Protein AF-A0A7W5IP17-F1 (afdb_monomer)

Radius of gyration: 19.24 Å; Cα contacts (8 Å, |Δi|>4): 289; chains: 1; bounding box: 45×45×50 Å

Mean predicted aligned error: 8.51 Å

Solvent-accessible surface area (backbone atoms only — not comparable to full-atom values): 10186 Å² total; per-residue (Å²): 129,91,74,80,89,65,81,77,60,93,44,73,65,50,46,51,53,49,38,36,76,69,64,24,32,43,83,53,88,96,47,75,44,72,35,66,68,32,42,46,34,64,23,82,51,27,76,82,45,61,69,80,45,30,41,47,33,41,31,44,37,32,21,52,38,93,48,89,80,44,77,76,43,79,46,73,50,48,33,5,48,74,73,33,44,65,58,53,51,53,49,53,50,69,70,40,51,68,46,84,74,93,58,92,94,63,92,70,84,48,45,66,58,54,70,64,61,53,48,53,52,51,49,55,36,64,71,70,48,52,83,87,57,74,80,54,40,40,38,35,39,36,29,42,35,92,56,41,38,37,40,35,30,34,34,60,39,90,55,95,91,45,88,63,55,76,48,76,50,76,49,65,63,90,122

Nearest PDB structures (foldseek):
  6e52-assembly1_B  TM=7.534E-01  e=6.452E-01  Saccharomyces cerevisiae S288C
  3ehh-assembly1_A  TM=4.379E-01  e=2.727E-01  Bacillus subtilis
  3gig-assembly1_B  TM=4.046E-01  e=3.084E-01  Bacillus subtilis
  3gif-assembly1_A  TM=4.170E-01  e=5.705E-01  Bacillus subtilis
  4jau-assembly1_A-2  TM=3.119E-01  e=2.132E-01  Thermotoga maritima MSB8

Sequence (175 aa):
MFEIRLPYPTSQSGVLERLESEQLIRRTGATWTIFNLGAILLAKQLDSFPLSVSRKAFRLVVYEGTGKVETKLDQIGKKGYALGFEGLLSMLHGLAPKNHIVEQALREEVRMFPKQALRELIANALVHQDYSLTGMSVMIEMLATVSRSRIRASRLFLLSGSLTSIVHATRDSQI

pLDDT: mean 81.62, std 15.28, range [38.69, 96.94]

Structure (mmCIF, N/CA/C/O backbone):
data_AF-A0A7W5IP17-F1
#
_entry.id   AF-A0A7W5IP17-F1
#
loop_
_atom_site.group_PDB
_atom_site.id
_atom_site.type_symbol
_atom_site.label_atom_id
_atom_site.label_alt_id
_atom_site.label_comp_id
_atom_site.label_asym_id
_atom_site.label_entity_id
_atom_site.label_seq_id
_atom_site.pdbx_PDB_ins_code
_atom_site.Cartn_x
_atom_site.Cartn_y
_atom_site.Cartn_z
_atom_site.occupancy
_atom_site.B_iso_or_equiv
_atom_site.auth_seq_id
_atom_site.auth_comp_id
_atom_site.auth_asym_id
_atom_site.auth_atom_id
_atom_site.pdbx_PDB_model_num
ATOM 1 N N . MET A 1 1 ? -15.389 -12.468 -5.938 1.00 40.03 1 MET A N 1
ATOM 2 C CA . MET A 1 1 ? -14.370 -11.626 -6.607 1.00 40.03 1 MET A CA 1
ATOM 3 C C . MET A 1 1 ? -13.784 -12.454 -7.739 1.00 40.03 1 MET A C 1
ATOM 5 O O . MET A 1 1 ? -13.478 -13.610 -7.484 1.00 40.03 1 MET A O 1
ATOM 9 N N . PHE A 1 2 ? -13.744 -11.930 -8.968 1.00 38.69 2 PHE A N 1
ATOM 10 C CA . PHE A 1 2 ? -13.303 -12.666 -10.158 1.00 38.69 2 PHE A CA 1
ATOM 11 C C . PHE A 1 2 ? -11.852 -13.134 -10.002 1.00 38.69 2 PHE A C 1
ATOM 13 O O . PHE A 1 2 ? -10.926 -12.328 -9.974 1.00 38.69 2 PHE A O 1
ATOM 20 N N . GLU A 1 3 ? -11.674 -14.442 -9.870 1.00 45.31 3 GLU A N 1
ATOM 21 C CA . GLU A 1 3 ? -10.378 -15.102 -9.938 1.00 45.31 3 GLU A CA 1
ATOM 22 C C . GLU A 1 3 ? -9.993 -15.158 -11.421 1.00 45.31 3 GLU A C 1
ATOM 24 O O . GLU A 1 3 ? -10.658 -15.825 -12.217 1.00 45.31 3 GLU A O 1
ATOM 29 N N . ILE A 1 4 ? -8.969 -14.409 -11.831 1.00 53.34 4 ILE A N 1
ATOM 30 C CA . ILE A 1 4 ? -8.434 -14.523 -13.189 1.00 53.34 4 ILE A CA 1
ATOM 31 C C . ILE A 1 4 ? -7.737 -15.887 -13.260 1.00 53.34 4 ILE A C 1
ATOM 33 O O . ILE A 1 4 ? -6.594 -16.031 -12.834 1.00 53.34 4 ILE A O 1
ATOM 37 N N . ARG A 1 5 ? -8.446 -16.908 -13.757 1.00 59.47 5 ARG A N 1
ATOM 38 C CA . ARG A 1 5 ? -7.947 -18.282 -13.941 1.00 59.47 5 ARG A CA 1
ATOM 39 C C . ARG A 1 5 ? -7.015 -18.387 -15.149 1.00 59.47 5 ARG A C 1
ATOM 41 O O . ARG A 1 5 ? -7.249 -19.177 -16.059 1.00 59.47 5 ARG A O 1
ATOM 48 N N . LEU A 1 6 ? -5.978 -17.560 -15.181 1.00 67.56 6 LEU A N 1
ATOM 49 C CA . LEU A 1 6 ? -4.899 -17.721 -16.146 1.00 67.56 6 LEU A CA 1
ATOM 50 C C . LEU A 1 6 ? -3.836 -18.639 -15.537 1.00 67.56 6 LEU A C 1
ATOM 52 O O . LEU A 1 6 ? -3.461 -18.437 -14.379 1.00 67.56 6 LEU A O 1
ATOM 56 N N . PRO A 1 7 ? -3.360 -19.652 -16.280 1.00 77.12 7 PRO A N 1
ATOM 57 C CA . PRO A 1 7 ? -2.299 -20.516 -15.794 1.00 77.12 7 PRO A CA 1
ATOM 58 C C . PRO A 1 7 ? -1.057 -19.672 -15.514 1.00 77.12 7 PRO A C 1
ATOM 60 O O . PRO A 1 7 ? -0.671 -18.817 -16.316 1.00 77.12 7 PRO A O 1
ATOM 63 N N . TYR A 1 8 ? -0.437 -19.904 -14.359 1.00 78.50 8 TYR A N 1
ATOM 64 C CA . TYR A 1 8 ? 0.829 -19.262 -14.043 1.00 78.50 8 TYR A CA 1
ATOM 65 C C . TYR A 1 8 ? 1.884 -19.708 -15.069 1.00 78.50 8 TYR A C 1
ATOM 67 O O . TYR A 1 8 ? 2.006 -20.915 -15.306 1.00 78.50 8 TYR A O 1
ATOM 75 N N . PRO A 1 9 ? 2.645 -18.785 -15.685 1.00 85.62 9 PRO A N 1
ATOM 76 C CA . PRO A 1 9 ? 3.669 -19.165 -16.646 1.00 85.62 9 PRO A CA 1
ATOM 77 C C . PRO A 1 9 ? 4.705 -20.095 -16.006 1.00 85.62 9 PRO A C 1
ATOM 79 O O . PRO A 1 9 ? 5.254 -19.801 -14.947 1.00 85.62 9 PRO A O 1
ATOM 82 N N . THR A 1 10 ? 4.997 -21.220 -16.653 1.00 88.12 10 THR A N 1
ATOM 83 C CA . THR A 1 10 ? 5.942 -22.229 -16.141 1.00 88.12 10 THR A CA 1
ATOM 84 C C . THR A 1 10 ? 7.406 -21.885 -16.423 1.00 88.12 10 THR A C 1
ATOM 86 O O . THR A 1 10 ? 8.302 -22.556 -15.915 1.00 88.12 10 THR A O 1
ATOM 89 N N . SER A 1 11 ? 7.665 -20.830 -17.201 1.00 92.88 11 SER A N 1
ATOM 90 C CA . SER A 1 11 ? 9.002 -20.355 -17.556 1.00 92.88 11 SER A CA 1
ATOM 91 C C . SER A 1 11 ? 9.189 -18.875 -17.221 1.00 92.88 11 SER A C 1
ATOM 93 O O . SER A 1 11 ? 8.246 -18.082 -17.225 1.00 92.88 11 SER A O 1
ATOM 95 N N . GLN A 1 12 ? 10.440 -18.475 -16.980 1.00 90.31 12 GLN A N 1
ATOM 96 C CA . GLN A 1 12 ? 10.788 -17.072 -16.746 1.00 90.31 12 GLN A CA 1
ATOM 97 C C . GLN A 1 12 ? 10.470 -16.182 -17.957 1.00 90.31 12 GLN A C 1
ATOM 99 O O . GLN A 1 12 ? 10.025 -15.050 -17.772 1.00 90.31 12 GLN A O 1
ATOM 104 N N . SER A 1 13 ? 10.665 -16.680 -19.184 1.00 91.19 13 SER A N 1
ATOM 105 C CA . SER A 1 13 ? 10.302 -15.948 -20.402 1.00 91.19 13 SER A CA 1
ATOM 106 C C . SER A 1 13 ? 8.801 -15.672 -20.461 1.00 91.19 13 SER A C 1
ATOM 108 O O . SER A 1 13 ? 8.414 -14.530 -20.677 1.00 91.19 13 SER A O 1
ATOM 110 N N . GLY A 1 14 ? 7.965 -16.662 -20.135 1.00 92.56 14 GLY A N 1
ATOM 111 C CA . GLY A 1 14 ? 6.513 -16.487 -20.092 1.00 92.56 14 GLY A CA 1
ATOM 112 C C . GLY A 1 14 ? 6.059 -15.488 -19.021 1.00 92.56 14 GLY A C 1
ATOM 113 O O . GLY A 1 14 ? 5.108 -14.741 -19.238 1.00 92.56 14 GLY A O 1
ATOM 114 N N . VAL A 1 15 ? 6.755 -15.412 -17.877 1.00 92.31 15 VAL A N 1
ATOM 115 C CA . VAL A 1 15 ? 6.493 -14.364 -16.872 1.00 92.31 15 VAL A CA 1
ATOM 116 C C . VAL A 1 15 ? 6.803 -12.977 -17.438 1.00 92.31 15 VAL A C 1
ATOM 118 O O . VAL A 1 15 ? 5.997 -12.062 -17.272 1.00 92.31 15 VAL A O 1
ATOM 121 N N . LEU A 1 16 ? 7.943 -12.807 -18.112 1.00 93.50 16 LEU A N 1
ATOM 122 C CA . LEU A 1 16 ? 8.337 -11.523 -18.698 1.00 93.50 16 LEU A CA 1
ATOM 123 C C . LEU A 1 16 ? 7.389 -11.093 -19.824 1.00 93.50 16 LEU A C 1
ATOM 125 O O . LEU A 1 16 ? 6.921 -9.959 -19.809 1.00 93.50 16 LEU A O 1
ATOM 129 N N . GLU A 1 17 ? 7.036 -12.006 -20.731 1.00 92.88 17 GLU A N 1
ATOM 130 C CA . GLU A 1 17 ? 6.046 -11.772 -21.792 1.00 92.88 17 GLU A CA 1
ATOM 131 C C . GLU A 1 17 ? 4.694 -11.354 -21.211 1.00 92.88 17 GLU A C 1
ATOM 133 O O . GLU A 1 17 ? 4.061 -10.414 -21.693 1.00 92.88 17 GLU A O 1
ATOM 138 N N . ARG A 1 18 ? 4.263 -11.998 -20.119 1.00 92.06 18 ARG A N 1
ATOM 139 C CA . ARG A 1 18 ? 3.010 -11.642 -19.454 1.00 92.06 18 ARG A CA 1
ATOM 140 C C . ARG A 1 18 ? 3.069 -10.240 -18.857 1.00 92.06 18 ARG A C 1
ATOM 142 O O . ARG A 1 18 ? 2.155 -9.451 -19.082 1.00 92.06 18 ARG A O 1
ATOM 149 N N . LEU A 1 19 ? 4.131 -9.922 -18.120 1.00 93.88 19 LEU A N 1
ATOM 150 C CA . LEU A 1 19 ? 4.321 -8.599 -17.519 1.00 93.88 19 LEU A CA 1
ATOM 151 C C . LEU A 1 19 ? 4.431 -7.493 -18.579 1.00 93.88 19 LEU A C 1
ATOM 153 O O . LEU A 1 19 ? 3.958 -6.380 -18.347 1.00 93.88 19 LEU A O 1
ATOM 157 N N . GLU A 1 20 ? 5.038 -7.789 -19.729 1.00 95.12 20 GLU A N 1
ATOM 158 C CA . GLU A 1 20 ? 5.111 -6.873 -20.868 1.00 95.12 20 GLU A CA 1
ATOM 159 C C . GLU A 1 20 ? 3.739 -6.684 -21.531 1.00 95.12 20 GLU A C 1
ATOM 161 O O . GLU A 1 20 ? 3.341 -5.547 -21.783 1.00 95.12 20 GLU A O 1
ATOM 166 N N . SER A 1 21 ? 2.967 -7.765 -21.718 1.00 93.81 21 SER A N 1
ATOM 167 C CA . SER A 1 21 ? 1.597 -7.706 -22.261 1.00 93.81 21 SER A CA 1
ATOM 168 C C . SER A 1 21 ? 0.644 -6.870 -21.399 1.00 93.81 21 SER A C 1
ATOM 170 O O . SER A 1 21 ? -0.237 -6.195 -21.922 1.00 93.81 21 SER A O 1
ATOM 172 N N . GLU A 1 22 ? 0.864 -6.867 -20.082 1.00 92.81 22 GLU A N 1
ATOM 173 C CA . GLU A 1 22 ? 0.114 -6.077 -19.097 1.00 92.81 22 GLU A CA 1
ATOM 174 C C . GLU A 1 22 ? 0.695 -4.663 -18.906 1.00 92.81 22 GLU A C 1
ATOM 176 O O . GLU A 1 22 ? 0.289 -3.936 -18.001 1.00 92.81 22 GLU A O 1
ATOM 181 N N . GLN A 1 23 ? 1.672 -4.264 -19.730 1.00 94.69 23 GLN A N 1
ATOM 182 C CA . GLN A 1 23 ? 2.321 -2.950 -19.683 1.00 94.69 23 GLN A CA 1
ATOM 183 C C . GLN A 1 23 ? 2.908 -2.602 -18.304 1.00 94.69 23 GLN A C 1
ATOM 185 O O . GLN A 1 23 ? 2.953 -1.439 -17.902 1.00 94.69 23 GLN A O 1
ATOM 190 N N . LEU A 1 24 ? 3.382 -3.607 -17.562 1.00 95.12 24 LEU A N 1
ATOM 191 C CA . LEU A 1 24 ? 4.071 -3.409 -16.283 1.00 95.12 24 LEU A CA 1
ATOM 192 C C . LEU A 1 24 ? 5.581 -3.278 -16.470 1.00 95.12 24 LEU A C 1
ATOM 194 O O . LEU A 1 24 ? 6.244 -2.579 -15.699 1.00 95.12 24 LEU A O 1
ATOM 198 N N . ILE A 1 25 ? 6.108 -3.898 -17.524 1.00 96.56 25 ILE A N 1
ATOM 199 C CA . ILE A 1 25 ? 7.494 -3.765 -17.968 1.00 96.56 25 ILE A CA 1
ATOM 200 C C . ILE A 1 25 ? 7.553 -3.539 -19.481 1.00 96.56 25 ILE A C 1
ATOM 202 O O . ILE A 1 25 ? 6.572 -3.743 -20.192 1.00 96.56 25 ILE A O 1
ATOM 206 N N . ARG A 1 26 ? 8.720 -3.132 -19.972 1.00 96.94 26 ARG A N 1
ATOM 207 C CA . ARG A 1 26 ? 9.054 -3.049 -21.395 1.00 96.94 26 ARG A CA 1
ATOM 208 C C . ARG A 1 26 ? 10.482 -3.520 -21.609 1.00 96.94 26 ARG A C 1
ATOM 210 O O . ARG A 1 26 ? 11.360 -3.210 -20.797 1.00 96.94 26 ARG A O 1
ATOM 217 N N . ARG A 1 27 ? 10.732 -4.213 -22.716 1.00 95.69 27 ARG A N 1
ATOM 218 C CA . ARG A 1 27 ? 12.092 -4.547 -23.134 1.00 95.69 27 ARG A CA 1
ATOM 219 C C . ARG A 1 27 ? 12.859 -3.313 -23.625 1.00 95.69 27 ARG A C 1
ATOM 221 O O . ARG A 1 27 ? 12.397 -2.592 -24.507 1.00 95.69 27 ARG A O 1
ATOM 228 N N . THR A 1 28 ? 14.061 -3.109 -23.094 1.00 94.00 28 THR A N 1
ATOM 229 C CA . THR A 1 28 ? 14.962 -2.001 -23.444 1.00 94.00 28 THR A CA 1
ATOM 230 C C . THR A 1 28 ? 16.324 -2.574 -23.835 1.00 94.00 28 THR A C 1
ATOM 232 O O . THR A 1 28 ? 17.209 -2.776 -23.006 1.00 94.00 28 THR A O 1
ATOM 235 N N . GLY A 1 29 ? 16.489 -2.896 -25.120 1.00 91.75 29 GLY A N 1
ATOM 236 C CA . GLY A 1 29 ? 17.685 -3.581 -25.617 1.00 91.75 29 GLY A CA 1
ATOM 237 C C . GLY A 1 29 ? 17.840 -4.975 -24.997 1.00 91.75 29 GLY A C 1
ATOM 238 O O . GLY A 1 29 ? 16.982 -5.839 -25.177 1.00 91.75 29 GLY A O 1
ATOM 239 N N . ALA A 1 30 ? 18.940 -5.190 -24.271 1.00 91.62 30 ALA A N 1
ATOM 240 C CA . ALA A 1 30 ? 19.213 -6.437 -23.552 1.00 91.62 30 ALA A CA 1
ATOM 241 C C . ALA A 1 30 ? 18.624 -6.474 -22.128 1.00 91.62 30 ALA A C 1
ATOM 243 O O . ALA A 1 30 ? 18.703 -7.505 -21.463 1.00 91.62 30 ALA A O 1
ATOM 244 N N . THR A 1 31 ? 18.048 -5.370 -21.648 1.00 93.62 31 THR A N 1
ATOM 245 C CA . THR A 1 31 ? 17.514 -5.247 -20.287 1.00 93.62 31 THR A CA 1
ATOM 246 C C . THR A 1 31 ? 16.009 -4.990 -20.301 1.00 93.62 31 THR A C 1
ATOM 248 O O . THR A 1 31 ? 15.373 -4.900 -21.353 1.00 93.62 31 THR A O 1
ATOM 251 N N . TRP A 1 32 ? 15.424 -4.905 -19.109 1.00 95.06 32 TRP A N 1
ATOM 252 C CA . TRP A 1 32 ? 14.014 -4.604 -18.906 1.00 95.06 32 TRP A CA 1
ATOM 253 C C . TRP A 1 32 ? 13.869 -3.312 -18.117 1.00 95.06 32 TRP A C 1
ATOM 255 O O . TRP A 1 32 ? 14.601 -3.065 -17.159 1.00 95.06 32 TRP A O 1
ATOM 265 N N . THR A 1 33 ? 12.886 -2.509 -18.497 1.00 95.75 33 THR A N 1
ATOM 266 C CA . THR A 1 33 ? 12.465 -1.325 -17.754 1.00 95.75 33 THR A CA 1
ATOM 267 C C . THR A 1 33 ? 11.107 -1.599 -17.130 1.00 95.75 33 THR A C 1
ATOM 269 O O . THR A 1 33 ? 10.191 -2.052 -17.809 1.00 95.75 33 THR A O 1
ATOM 272 N N . ILE A 1 34 ? 10.969 -1.322 -15.836 1.00 96.00 34 ILE A N 1
ATOM 273 C CA . ILE A 1 34 ? 9.693 -1.403 -15.122 1.00 96.00 34 ILE A CA 1
ATOM 274 C C . ILE A 1 34 ? 8.996 -0.043 -15.148 1.00 96.00 34 ILE A C 1
ATOM 276 O O . ILE A 1 34 ? 9.628 0.989 -1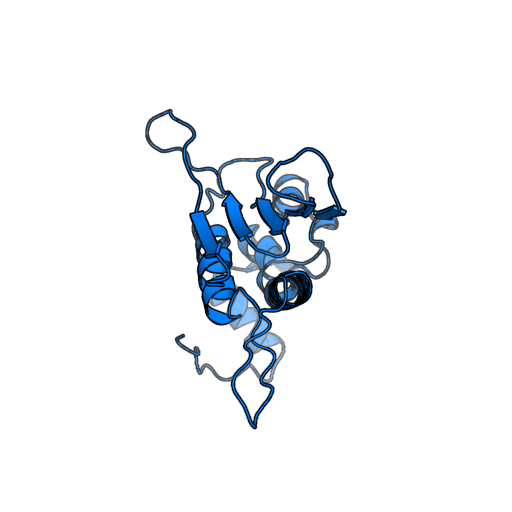4.919 1.00 96.00 34 ILE A O 1
ATOM 280 N N . PHE A 1 35 ? 7.693 -0.029 -15.423 1.00 95.12 35 PHE A N 1
ATOM 281 C CA . PHE A 1 35 ? 6.894 1.189 -15.317 1.00 95.12 35 PHE A CA 1
ATOM 282 C C . PHE A 1 35 ? 6.569 1.503 -13.855 1.00 95.12 35 PHE A C 1
ATOM 284 O O . PHE A 1 35 ? 6.521 0.607 -13.010 1.00 95.12 35 PHE A O 1
ATOM 291 N N . ASN A 1 36 ? 6.264 2.769 -13.553 1.00 93.19 36 ASN A N 1
ATOM 292 C CA . ASN A 1 36 ? 5.895 3.189 -12.197 1.00 93.19 36 ASN A CA 1
ATOM 293 C C . ASN A 1 36 ? 4.761 2.331 -11.616 1.00 93.19 36 ASN A C 1
ATOM 295 O O . ASN A 1 36 ? 4.861 1.902 -10.473 1.00 93.19 36 ASN A O 1
ATOM 299 N N . LEU A 1 37 ? 3.722 2.023 -12.403 1.00 91.44 37 LEU A N 1
ATOM 300 C CA . LEU A 1 37 ? 2.623 1.161 -11.959 1.00 91.44 37 LEU A CA 1
ATOM 301 C C . LEU A 1 37 ? 3.106 -0.259 -11.622 1.00 91.44 37 LEU A C 1
ATOM 303 O O . LEU A 1 37 ? 2.762 -0.784 -10.565 1.00 91.44 37 LEU A O 1
ATOM 307 N N . GLY A 1 38 ? 3.955 -0.851 -12.467 1.00 94.62 38 GLY A N 1
ATOM 308 C CA . GLY A 1 38 ? 4.568 -2.153 -12.201 1.00 94.62 38 GLY A CA 1
ATOM 309 C C . GLY A 1 38 ? 5.354 -2.162 -10.891 1.00 94.62 38 GLY A C 1
ATOM 310 O O . GLY A 1 38 ? 5.188 -3.069 -10.076 1.00 94.62 38 GLY A O 1
ATOM 311 N N . ALA A 1 39 ? 6.144 -1.117 -10.639 1.00 95.38 39 ALA A N 1
ATOM 312 C CA . ALA A 1 39 ? 6.888 -0.967 -9.392 1.00 95.38 39 ALA A CA 1
ATOM 313 C C . ALA A 1 39 ? 5.955 -0.808 -8.177 1.00 95.38 39 ALA A C 1
ATOM 315 O O . ALA A 1 39 ? 6.113 -1.518 -7.185 1.00 95.38 39 ALA A O 1
ATOM 316 N N . ILE A 1 40 ? 4.939 0.058 -8.270 1.00 93.25 40 ILE A N 1
ATOM 317 C CA . ILE A 1 40 ? 3.946 0.289 -7.207 1.00 93.25 40 ILE A CA 1
ATOM 318 C C . ILE A 1 40 ? 3.204 -1.002 -6.843 1.00 93.25 40 ILE A C 1
ATOM 320 O O . ILE A 1 40 ? 2.906 -1.229 -5.672 1.00 93.25 40 ILE A O 1
ATOM 324 N N . LEU A 1 41 ? 2.913 -1.865 -7.817 1.00 93.88 41 LEU A N 1
ATOM 325 C CA . LEU A 1 41 ? 2.199 -3.119 -7.581 1.00 93.88 41 LEU A CA 1
ATOM 326 C C . LEU A 1 41 ? 3.115 -4.230 -7.048 1.00 93.88 41 LEU A C 1
ATOM 328 O O . LEU A 1 41 ? 2.726 -4.930 -6.112 1.00 93.88 41 LEU A O 1
ATOM 332 N N . LEU A 1 42 ? 4.312 -4.397 -7.620 1.00 95.00 42 LEU A N 1
ATOM 333 C CA . LEU A 1 42 ? 5.105 -5.630 -7.496 1.00 95.00 42 LEU A CA 1
ATOM 334 C C . LEU A 1 42 ? 6.419 -5.482 -6.712 1.00 95.00 42 LEU A C 1
ATOM 336 O O . LEU A 1 42 ? 7.098 -6.483 -6.478 1.00 95.00 42 LEU A O 1
ATOM 340 N N . ALA A 1 43 ? 6.815 -4.275 -6.299 1.00 95.88 43 ALA A N 1
ATOM 341 C CA . ALA A 1 43 ? 8.080 -4.080 -5.594 1.00 95.88 43 ALA A CA 1
ATOM 342 C C . ALA A 1 43 ? 8.136 -4.861 -4.270 1.00 95.88 43 ALA A C 1
ATOM 344 O O . ALA A 1 43 ? 7.276 -4.724 -3.402 1.00 95.88 43 ALA A O 1
ATOM 345 N N . LYS A 1 44 ? 9.207 -5.630 -4.056 1.00 95.94 44 LYS A N 1
ATOM 346 C CA . LYS A 1 44 ? 9.496 -6.226 -2.737 1.00 95.94 44 LYS A CA 1
ATOM 347 C C . LYS A 1 44 ? 9.919 -5.171 -1.709 1.00 95.94 44 LYS A C 1
ATOM 349 O O . LYS A 1 44 ? 9.678 -5.359 -0.521 1.00 95.94 44 LYS A O 1
ATOM 354 N N . GLN A 1 45 ? 10.546 -4.098 -2.188 1.00 95.62 45 GLN A N 1
ATOM 355 C CA . GLN A 1 45 ? 11.043 -2.958 -1.422 1.00 95.62 45 GLN A CA 1
ATOM 356 C C . GLN A 1 45 ? 10.763 -1.685 -2.237 1.00 95.62 45 GLN A C 1
ATOM 358 O O . GLN A 1 45 ? 11.451 -1.404 -3.216 1.00 95.62 45 GLN A O 1
ATOM 363 N N . LEU A 1 46 ? 9.685 -0.969 -1.908 1.00 94.12 46 LEU A N 1
ATOM 364 C CA . LEU A 1 46 ? 9.263 0.261 -2.593 1.00 94.12 46 LEU A CA 1
ATOM 365 C C . LEU A 1 46 ? 10.238 1.416 -2.362 1.00 94.12 46 LEU A C 1
ATOM 367 O O . LEU A 1 46 ? 10.387 2.271 -3.226 1.00 94.12 46 LEU A O 1
ATOM 371 N N . ASP A 1 47 ? 10.907 1.433 -1.215 1.00 93.81 47 ASP A N 1
ATOM 372 C CA . ASP A 1 47 ? 11.950 2.392 -0.846 1.00 93.81 47 ASP A CA 1
ATOM 373 C C . ASP A 1 47 ? 13.223 2.268 -1.697 1.00 93.81 47 ASP A C 1
ATOM 375 O O . ASP A 1 47 ? 14.014 3.204 -1.745 1.00 93.81 47 ASP A O 1
ATOM 379 N N . SER A 1 48 ? 13.385 1.170 -2.442 1.00 95.81 48 SER A N 1
ATOM 380 C CA . SER A 1 48 ? 14.446 1.020 -3.450 1.00 95.81 48 SER A CA 1
ATOM 381 C C . SER A 1 48 ? 14.173 1.792 -4.752 1.00 95.81 48 SER A C 1
ATOM 383 O O . SER A 1 48 ? 15.023 1.814 -5.639 1.00 95.81 48 SER A O 1
ATOM 385 N N . PHE A 1 49 ? 12.990 2.400 -4.901 1.00 94.44 49 PHE A N 1
ATOM 386 C CA . PHE A 1 49 ? 12.602 3.176 -6.080 1.00 94.44 49 PHE A CA 1
ATOM 387 C C . PHE A 1 49 ? 12.678 4.692 -5.820 1.00 94.44 49 PHE A C 1
ATOM 389 O O . PHE A 1 49 ? 12.623 5.130 -4.667 1.00 94.44 49 PHE A O 1
ATOM 396 N N . PRO A 1 50 ? 12.746 5.527 -6.878 1.00 93.25 50 PRO A N 1
ATOM 397 C CA . PRO A 1 50 ? 12.728 6.983 -6.741 1.00 93.25 50 PRO A CA 1
ATOM 398 C C . PRO A 1 50 ? 11.523 7.506 -5.945 1.00 93.25 50 PRO A C 1
ATOM 400 O O . PRO A 1 50 ? 10.470 6.869 -5.879 1.00 93.25 50 PRO A O 1
ATOM 403 N N . LEU A 1 51 ? 11.638 8.731 -5.417 1.00 90.44 51 LEU A N 1
ATOM 404 C CA . LEU A 1 51 ? 10.608 9.384 -4.589 1.00 90.44 51 LEU A CA 1
ATOM 405 C C . LEU A 1 51 ? 9.227 9.517 -5.256 1.00 90.44 51 LEU A C 1
ATOM 407 O O . LEU A 1 51 ? 8.227 9.727 -4.565 1.00 90.44 51 LEU A O 1
ATOM 411 N N . SER A 1 52 ? 9.152 9.446 -6.585 1.00 88.00 52 SER A N 1
ATOM 412 C CA . SER A 1 52 ? 7.892 9.421 -7.337 1.00 88.00 52 SER A CA 1
ATOM 413 C C . SER A 1 52 ? 7.099 8.123 -7.130 1.00 88.00 52 SER A C 1
ATOM 415 O O . SER A 1 52 ? 5.872 8.151 -7.196 1.00 88.00 52 SER A O 1
ATOM 417 N N . VAL A 1 53 ? 7.786 7.015 -6.839 1.00 91.88 53 VAL A N 1
ATOM 418 C CA . VAL A 1 53 ? 7.222 5.673 -6.639 1.00 91.88 53 VAL A CA 1
ATOM 419 C C . VAL A 1 53 ? 7.187 5.307 -5.159 1.00 91.88 53 VAL A C 1
ATOM 421 O O . VAL A 1 53 ? 6.146 4.885 -4.665 1.00 91.88 53 VAL A O 1
ATOM 424 N N . SER A 1 54 ? 8.283 5.502 -4.421 1.00 92.25 54 SER A N 1
ATOM 425 C CA . SER A 1 54 ? 8.378 5.062 -3.020 1.00 92.25 54 SER A CA 1
ATOM 426 C C . SER A 1 54 ? 7.343 5.736 -2.111 1.00 92.25 54 SER A C 1
ATOM 428 O O . SER A 1 54 ? 6.764 5.093 -1.236 1.00 92.25 54 SER A O 1
ATOM 430 N N . ARG A 1 55 ? 7.003 7.005 -2.385 1.00 89.75 55 ARG A N 1
ATOM 431 C CA . ARG A 1 55 ? 5.957 7.756 -1.663 1.00 89.75 55 ARG A CA 1
ATOM 432 C C . ARG A 1 55 ? 4.528 7.287 -1.950 1.00 89.75 55 ARG A C 1
ATOM 434 O O . ARG A 1 55 ? 3.604 7.788 -1.318 1.00 89.75 55 ARG A O 1
ATOM 441 N N . LYS A 1 56 ? 4.331 6.346 -2.878 1.00 90.25 56 LYS A N 1
ATOM 442 C CA . LYS A 1 56 ? 3.027 5.721 -3.134 1.00 90.25 56 LYS A CA 1
ATOM 443 C C . LYS A 1 56 ? 2.709 4.605 -2.141 1.00 90.25 56 LYS A C 1
ATOM 445 O O . LYS A 1 56 ? 1.570 4.168 -2.089 1.00 90.25 56 LYS A O 1
ATOM 450 N N . ALA A 1 57 ? 3.661 4.159 -1.321 1.00 91.56 57 ALA A N 1
ATOM 451 C CA . ALA A 1 57 ? 3.380 3.188 -0.267 1.00 91.56 57 ALA A CA 1
ATOM 452 C C . ALA A 1 57 ? 2.189 3.619 0.606 1.00 91.56 57 ALA A C 1
ATOM 454 O O . ALA A 1 57 ? 2.141 4.759 1.065 1.00 91.56 57 ALA A O 1
ATOM 455 N N . PHE A 1 58 ? 1.240 2.713 0.862 1.00 91.69 58 PHE A N 1
ATOM 456 C CA . PHE A 1 58 ? 0.126 3.012 1.763 1.00 91.69 58 PHE A CA 1
ATOM 457 C C . PHE A 1 58 ? 0.636 3.280 3.187 1.00 91.69 58 PHE A C 1
ATOM 459 O O . PHE A 1 58 ? 1.654 2.727 3.609 1.00 91.69 58 PHE A O 1
ATOM 466 N N . ARG A 1 59 ? -0.092 4.098 3.946 1.00 92.81 59 ARG A N 1
ATOM 467 C CA . ARG A 1 59 ? 0.182 4.378 5.362 1.00 92.81 59 ARG A CA 1
ATOM 468 C C . ARG A 1 59 ? -0.993 3.913 6.204 1.00 92.81 59 ARG A C 1
ATOM 470 O O . ARG A 1 59 ? -2.123 4.294 5.919 1.00 92.81 59 ARG A O 1
ATOM 477 N N . LEU A 1 60 ? -0.731 3.105 7.219 1.00 93.44 60 LEU A N 1
ATOM 478 C CA . LEU A 1 60 ? -1.710 2.690 8.212 1.00 93.44 60 LEU A CA 1
ATOM 479 C C . LEU A 1 60 ? -1.507 3.512 9.481 1.00 93.44 60 LEU A C 1
ATOM 481 O O . LEU A 1 60 ? -0.424 3.479 10.060 1.00 93.44 60 LEU A O 1
ATOM 485 N N . VAL A 1 61 ? -2.556 4.196 9.924 1.00 93.56 61 VAL A N 1
ATOM 486 C CA . VAL A 1 61 ? -2.585 4.895 11.207 1.00 93.56 61 VAL A CA 1
ATOM 487 C C . VAL A 1 61 ? -3.739 4.357 12.042 1.00 93.56 61 VAL A C 1
ATOM 489 O O . VAL A 1 61 ? -4.862 4.211 11.560 1.00 93.56 61 VAL A O 1
ATOM 492 N N . VAL A 1 62 ? -3.469 4.033 13.297 1.00 91.94 62 VAL A N 1
ATOM 493 C CA . VAL A 1 62 ? -4.459 3.523 14.244 1.00 91.94 62 VAL A CA 1
ATOM 494 C C . VAL A 1 62 ? -4.430 4.417 15.458 1.00 91.94 62 VAL A C 1
ATOM 496 O O . VAL A 1 62 ? -3.367 4.656 16.032 1.00 91.94 62 VAL A O 1
ATOM 499 N N . TYR A 1 63 ? -5.605 4.877 15.848 1.00 91.94 63 TYR A N 1
ATOM 500 C CA . TYR A 1 63 ? -5.790 5.711 17.016 1.00 91.94 63 TYR A CA 1
ATOM 501 C C . TYR A 1 63 ? -6.561 4.950 18.086 1.00 91.94 63 TYR A C 1
ATOM 503 O O . TYR A 1 63 ? -7.423 4.120 17.775 1.00 91.94 63 TYR A O 1
ATOM 511 N N . GLU A 1 64 ? -6.250 5.259 19.338 1.00 86.25 64 GLU A N 1
ATOM 512 C CA . GLU A 1 64 ? -7.028 4.800 20.480 1.00 86.25 64 GLU A CA 1
ATOM 513 C C . GLU A 1 64 ? -8.223 5.745 20.696 1.00 86.25 64 GLU A C 1
ATOM 515 O O . GLU A 1 64 ? -8.109 6.971 20.603 1.00 86.25 64 GLU A O 1
ATOM 520 N N . GLY A 1 65 ? -9.401 5.176 20.953 1.00 82.69 65 GLY A N 1
ATOM 521 C CA . GLY A 1 65 ? -10.619 5.949 21.177 1.00 82.69 65 GLY A CA 1
ATOM 522 C C . GLY A 1 65 ? -11.286 6.447 19.889 1.00 82.69 65 GLY A C 1
ATOM 523 O O . GLY A 1 65 ? -11.189 5.849 18.814 1.00 82.69 65 GLY A O 1
ATOM 524 N N . THR A 1 66 ? -12.036 7.544 20.004 1.00 80.88 66 THR A N 1
ATOM 525 C CA . THR A 1 66 ? -12.878 8.086 18.920 1.00 80.88 66 THR A CA 1
ATOM 526 C C . THR A 1 66 ? -12.256 9.277 18.191 1.00 80.88 66 THR A C 1
ATOM 528 O O . THR A 1 66 ? -12.874 9.829 17.278 1.00 80.88 66 THR A O 1
ATOM 531 N N . GLY A 1 67 ? -11.061 9.706 18.601 1.00 83.88 67 GLY A N 1
ATOM 532 C CA . GLY A 1 67 ? -10.373 10.889 18.086 1.00 83.88 67 GLY A CA 1
ATOM 533 C C . GLY A 1 67 ? -8.974 10.575 17.563 1.00 83.88 67 GLY A C 1
ATOM 534 O O . GLY A 1 67 ? -8.477 9.468 17.709 1.00 83.88 67 GLY A O 1
ATOM 535 N N . LYS A 1 68 ? -8.321 11.579 16.968 1.00 87.56 68 LYS A N 1
ATOM 536 C CA . LYS A 1 68 ? -6.940 11.478 16.456 1.00 87.56 68 LYS A CA 1
ATOM 537 C C . LYS A 1 68 ? -5.890 11.960 17.467 1.00 87.56 68 LYS A C 1
ATOM 539 O O . LYS A 1 68 ? -4.856 12.487 17.073 1.00 87.56 68 LYS A O 1
ATOM 544 N N . VAL A 1 69 ? -6.206 11.870 18.758 1.00 87.12 69 VAL A N 1
ATOM 545 C CA . VAL A 1 69 ? -5.379 12.442 19.833 1.00 87.12 69 VAL A CA 1
ATOM 546 C C . VAL A 1 69 ? -4.249 11.487 20.199 1.00 87.12 69 VAL A C 1
ATOM 548 O O . VAL A 1 69 ? -3.093 11.894 20.248 1.00 87.12 69 VAL A O 1
ATOM 551 N N . GLU A 1 70 ? -4.570 10.209 20.394 1.00 87.81 70 GLU A N 1
ATOM 552 C CA . GLU A 1 70 ? -3.606 9.192 20.800 1.00 87.81 70 GLU A CA 1
ATOM 553 C C . GLU A 1 70 ? -3.349 8.219 19.648 1.00 87.81 70 GLU A C 1
ATOM 555 O O . GLU A 1 70 ? -4.230 7.463 19.235 1.00 87.81 70 GLU A O 1
ATOM 560 N N . THR A 1 71 ? -2.138 8.270 19.091 1.00 92.88 71 THR A N 1
ATOM 561 C CA . THR A 1 71 ? -1.727 7.384 17.994 1.00 92.88 71 THR A CA 1
ATOM 562 C C . THR A 1 71 ? -1.115 6.116 18.570 1.00 92.88 71 THR A C 1
ATOM 564 O O . THR A 1 71 ? -0.078 6.162 19.224 1.00 92.88 71 THR A O 1
ATOM 567 N N . LYS A 1 72 ? -1.743 4.977 18.290 1.00 91.62 72 LYS A N 1
ATOM 568 C CA . LYS A 1 72 ? -1.310 3.648 18.732 1.00 91.62 72 LYS A CA 1
ATOM 569 C C . LYS A 1 72 ? -0.361 2.982 17.742 1.00 91.62 72 LYS A C 1
ATOM 571 O O . LYS A 1 72 ? 0.547 2.255 18.132 1.00 91.62 72 LYS A O 1
ATOM 576 N N . LEU A 1 73 ? -0.603 3.196 16.452 1.00 93.06 73 LEU A N 1
ATOM 577 C CA . LEU A 1 73 ? 0.215 2.663 15.370 1.00 93.06 73 LEU A CA 1
ATOM 578 C C . LEU A 1 73 ? 0.287 3.692 14.254 1.00 93.06 73 LEU A C 1
ATOM 580 O O . LEU A 1 73 ? -0.734 4.241 13.852 1.00 93.06 73 LEU A O 1
ATOM 584 N N . ASP A 1 74 ? 1.480 3.890 13.718 1.00 94.00 74 ASP A N 1
ATOM 585 C CA . ASP A 1 74 ? 1.708 4.662 12.507 1.00 94.00 74 ASP A CA 1
ATOM 586 C C . ASP A 1 74 ? 2.791 3.959 11.695 1.00 94.00 74 ASP A C 1
ATOM 588 O O . ASP A 1 74 ? 3.953 3.887 12.101 1.00 94.00 74 ASP A O 1
ATOM 592 N N . GLN A 1 75 ? 2.392 3.349 10.583 1.00 93.00 75 GLN A N 1
ATOM 593 C CA . GLN A 1 75 ? 3.276 2.522 9.781 1.00 93.00 75 GLN A CA 1
ATOM 594 C C . GLN A 1 75 ? 3.100 2.802 8.295 1.00 93.00 75 GLN A C 1
ATOM 596 O O . GLN A 1 75 ? 2.003 2.734 7.742 1.00 93.00 75 GLN A O 1
ATOM 601 N N . ILE A 1 76 ? 4.223 3.043 7.626 1.00 92.81 76 ILE A N 1
ATOM 602 C CA . ILE A 1 76 ? 4.294 3.141 6.171 1.00 92.81 76 ILE A CA 1
ATOM 603 C C . ILE A 1 76 ? 4.641 1.759 5.610 1.00 92.81 76 ILE A C 1
ATOM 605 O O . ILE A 1 76 ? 5.563 1.089 6.085 1.00 92.81 76 ILE A O 1
ATOM 609 N N . GLY A 1 77 ? 3.890 1.323 4.601 1.00 92.00 77 GLY A N 1
ATOM 610 C CA . GLY A 1 77 ? 4.156 0.087 3.881 1.00 92.00 77 GLY A CA 1
ATOM 611 C C . GLY A 1 77 ? 5.510 0.126 3.167 1.00 92.00 77 GLY A C 1
ATOM 612 O O . GLY A 1 77 ? 5.969 1.167 2.715 1.00 92.00 77 GLY A O 1
ATOM 613 N N . LYS A 1 78 ? 6.160 -1.031 3.039 1.00 93.75 78 LYS A N 1
ATOM 614 C CA . LYS A 1 78 ? 7.443 -1.155 2.317 1.00 93.75 78 LYS A CA 1
ATOM 615 C C . LYS A 1 78 ? 7.344 -1.973 1.035 1.00 93.75 78 LYS A C 1
ATOM 617 O O . LYS A 1 78 ? 8.282 -2.006 0.253 1.00 93.75 78 LYS A O 1
ATOM 622 N N . LYS A 1 79 ? 6.219 -2.652 0.822 1.00 95.25 79 LYS A N 1
ATOM 623 C CA . LYS A 1 79 ? 5.983 -3.540 -0.320 1.00 95.25 79 LYS A CA 1
ATOM 624 C C . LYS A 1 79 ? 4.990 -2.901 -1.278 1.00 95.25 79 LYS A C 1
ATOM 626 O O . LYS A 1 79 ? 4.109 -2.159 -0.847 1.00 95.25 79 LYS A O 1
ATOM 631 N N . GLY A 1 80 ? 5.110 -3.255 -2.550 1.00 94.44 80 GLY A N 1
ATOM 632 C CA . GLY A 1 80 ? 4.123 -2.953 -3.570 1.00 94.44 80 GLY A CA 1
ATOM 633 C C . GLY A 1 80 ? 2.759 -3.532 -3.207 1.00 94.44 80 GLY A C 1
ATOM 634 O O . GLY A 1 80 ? 2.663 -4.484 -2.427 1.00 94.44 80 GLY A O 1
ATOM 635 N N . TYR A 1 81 ? 1.697 -2.942 -3.745 1.00 94.00 81 TYR A N 1
ATOM 636 C CA . TYR A 1 81 ? 0.334 -3.225 -3.307 1.00 94.00 81 TYR A CA 1
ATOM 637 C C . TYR A 1 81 ? -0.021 -4.706 -3.409 1.00 94.00 81 TYR A C 1
ATOM 639 O O . TYR A 1 81 ? -0.509 -5.254 -2.430 1.00 94.00 81 TYR A O 1
ATOM 647 N N . ALA A 1 82 ? 0.296 -5.388 -4.512 1.00 92.38 82 ALA A N 1
ATOM 648 C CA . ALA A 1 82 ? -0.044 -6.803 -4.670 1.00 92.38 82 ALA A CA 1
ATOM 649 C C . ALA A 1 82 ? 0.623 -7.686 -3.599 1.00 92.38 82 ALA A C 1
ATOM 651 O O . ALA A 1 82 ? 0.006 -8.613 -3.081 1.00 92.38 82 ALA A O 1
ATOM 652 N N . LEU A 1 83 ? 1.863 -7.362 -3.217 1.00 93.31 83 LEU A N 1
ATOM 653 C CA . LEU A 1 83 ? 2.623 -8.103 -2.205 1.00 93.31 83 LEU A CA 1
ATOM 654 C C . LEU A 1 83 ? 2.286 -7.690 -0.762 1.00 93.31 83 LEU A C 1
ATOM 656 O O . LEU A 1 83 ? 2.481 -8.474 0.167 1.00 93.31 83 LEU A O 1
ATOM 660 N N . GLY A 1 84 ? 1.854 -6.445 -0.552 1.00 92.12 84 GLY A N 1
ATOM 661 C CA . GLY A 1 84 ? 1.572 -5.869 0.766 1.00 92.12 84 GLY A CA 1
ATOM 662 C C . GLY A 1 84 ? 0.109 -5.959 1.202 1.00 92.12 84 GLY A C 1
ATOM 663 O O . GLY A 1 84 ? -0.172 -5.831 2.394 1.00 92.12 84 GLY A O 1
ATOM 664 N N . PHE A 1 85 ? -0.815 -6.191 0.267 1.00 92.69 85 PHE A N 1
ATOM 665 C CA . PHE A 1 85 ? -2.257 -6.089 0.496 1.00 92.69 85 PHE A CA 1
ATOM 666 C C . PHE A 1 85 ? -2.781 -7.075 1.544 1.00 92.69 85 PHE A C 1
ATOM 668 O O . PHE A 1 85 ? -3.447 -6.660 2.490 1.00 92.69 85 PHE A O 1
ATOM 675 N N . GLU A 1 86 ? -2.446 -8.363 1.434 1.00 91.56 86 GLU A N 1
ATOM 676 C CA . GLU A 1 86 ? -2.895 -9.374 2.406 1.00 91.56 86 GLU A CA 1
ATOM 677 C C . GLU A 1 86 ? -2.313 -9.127 3.808 1.00 91.56 86 GLU A C 1
ATOM 679 O O . GLU A 1 86 ? -3.006 -9.299 4.811 1.00 91.56 86 GLU A O 1
ATOM 684 N N . GLY A 1 87 ? -1.068 -8.643 3.895 1.00 91.69 87 GLY A N 1
ATOM 685 C CA . GLY A 1 87 ? -0.446 -8.276 5.171 1.00 91.69 87 GLY A CA 1
ATOM 686 C C . GLY A 1 87 ? -1.174 -7.119 5.861 1.00 91.69 87 GLY A C 1
ATOM 687 O O . GLY A 1 87 ? -1.492 -7.205 7.046 1.00 91.69 87 GLY A O 1
ATOM 688 N N . LEU A 1 88 ? -1.502 -6.072 5.102 1.00 92.19 88 LEU A N 1
ATOM 689 C CA . LEU A 1 88 ? -2.306 -4.940 5.566 1.00 92.19 88 LEU A CA 1
ATOM 690 C C . LEU A 1 88 ? -3.704 -5.383 6.022 1.00 92.19 88 LEU A C 1
ATOM 692 O O . LEU A 1 88 ? -4.152 -4.995 7.100 1.00 92.19 88 LEU A O 1
ATOM 696 N N . LEU A 1 89 ? -4.375 -6.222 5.228 1.00 91.12 89 LEU A N 1
ATOM 697 C CA . LEU A 1 89 ? -5.684 -6.788 5.558 1.00 91.12 89 LEU A CA 1
ATOM 698 C C . LEU A 1 89 ? -5.651 -7.565 6.872 1.00 91.12 89 LEU A C 1
ATOM 700 O O . LEU A 1 89 ? -6.499 -7.356 7.739 1.00 91.12 89 LEU A O 1
ATOM 704 N N . SER A 1 90 ? -4.668 -8.453 7.024 1.00 89.69 90 SER A N 1
ATOM 705 C CA . SER A 1 90 ? -4.516 -9.269 8.225 1.00 89.69 90 SER A CA 1
ATOM 706 C C . SER A 1 90 ? -4.210 -8.413 9.454 1.00 89.69 90 SER A C 1
ATOM 708 O O . SER A 1 90 ? -4.760 -8.669 10.525 1.00 89.69 90 SER A O 1
ATOM 710 N N . MET A 1 91 ? -3.388 -7.372 9.301 1.00 90.31 91 MET A N 1
ATOM 711 C CA . MET A 1 91 ? -3.070 -6.432 10.374 1.00 90.31 91 MET A CA 1
ATOM 712 C C . MET A 1 91 ? -4.307 -5.639 10.812 1.00 90.31 91 MET A C 1
ATOM 714 O O . MET A 1 91 ? -4.647 -5.650 11.992 1.00 90.31 91 MET A O 1
ATOM 718 N N . LEU A 1 92 ? -5.037 -5.029 9.873 1.00 89.31 92 LEU A N 1
ATOM 719 C CA . LEU A 1 92 ? -6.283 -4.309 10.162 1.00 89.31 92 LEU A CA 1
ATOM 720 C C . LEU A 1 92 ? -7.333 -5.211 10.813 1.00 89.31 92 LEU A C 1
ATOM 722 O O . LEU A 1 92 ? -7.962 -4.826 11.794 1.00 89.31 92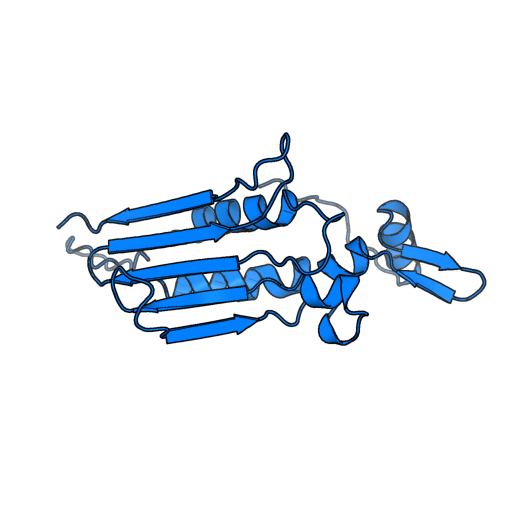 LEU A O 1
ATOM 726 N N . HIS A 1 93 ? -7.504 -6.429 10.303 1.00 87.31 93 HIS A N 1
ATOM 727 C CA . HIS A 1 93 ? -8.437 -7.394 10.876 1.00 87.31 93 HIS A CA 1
ATOM 728 C C . HIS A 1 93 ? -8.032 -7.832 12.296 1.00 87.31 93 HIS A C 1
ATOM 730 O O . HIS A 1 93 ? -8.896 -8.039 13.145 1.00 87.31 93 HIS A O 1
ATOM 736 N N . GLY A 1 94 ? -6.731 -7.973 12.570 1.00 86.38 94 GLY A N 1
ATOM 737 C CA . GLY A 1 94 ? -6.213 -8.322 13.897 1.00 86.38 94 GLY A CA 1
ATOM 738 C C . GLY A 1 94 ? -6.358 -7.197 14.926 1.00 86.38 94 GLY A C 1
ATOM 739 O O . GLY A 1 94 ? -6.661 -7.472 16.089 1.00 86.38 94 GLY A O 1
ATOM 740 N N . LEU A 1 95 ? -6.185 -5.949 14.481 1.00 86.88 95 LEU A N 1
ATOM 741 C CA . LEU A 1 95 ? -6.323 -4.735 15.291 1.00 86.88 95 LEU A CA 1
ATOM 742 C C . LEU A 1 95 ? -7.786 -4.342 15.538 1.00 86.88 95 LEU A C 1
ATOM 744 O O . LEU A 1 95 ? -8.070 -3.654 16.515 1.00 86.88 95 LEU A O 1
ATOM 748 N N . ALA A 1 96 ? -8.714 -4.794 14.689 1.00 83.50 96 ALA A N 1
ATOM 749 C CA . ALA A 1 96 ? -10.137 -4.545 14.871 1.00 83.50 96 ALA A CA 1
ATOM 750 C C . ALA A 1 96 ? -10.642 -5.163 16.193 1.00 83.50 96 ALA A C 1
ATOM 752 O O . ALA A 1 96 ? -10.359 -6.341 16.462 1.00 83.50 96 ALA A O 1
ATOM 753 N N . PRO A 1 97 ? -11.431 -4.426 16.996 1.00 78.50 97 PRO A N 1
ATOM 754 C CA . PRO A 1 97 ? -12.037 -4.963 18.209 1.00 78.50 97 PRO A CA 1
ATOM 755 C C . PRO A 1 97 ? -12.856 -6.233 17.943 1.00 78.50 97 PRO A C 1
ATOM 757 O O . PRO A 1 97 ? -13.453 -6.419 16.874 1.00 78.50 97 PRO A O 1
ATOM 760 N N . LYS A 1 98 ? -12.851 -7.139 18.923 1.00 71.69 98 LYS A N 1
ATOM 761 C CA . LYS A 1 98 ? -13.667 -8.357 18.902 1.00 71.69 98 LYS A CA 1
ATOM 762 C C . LYS A 1 98 ? -15.103 -8.003 19.297 1.00 71.69 98 LYS A C 1
ATOM 764 O O . LYS A 1 98 ? -15.284 -7.325 20.307 1.00 71.69 98 LYS A O 1
ATOM 769 N N . ASN A 1 99 ? -16.105 -8.502 18.570 1.00 64.19 99 ASN A N 1
ATOM 770 C CA . ASN A 1 99 ? -17.469 -8.508 19.095 1.00 64.19 99 ASN A CA 1
ATOM 771 C C . ASN A 1 99 ? -17.596 -9.684 20.071 1.00 64.19 99 ASN A C 1
ATOM 773 O O . ASN A 1 99 ? -17.216 -10.805 19.738 1.00 64.19 99 ASN A O 1
ATOM 777 N N . HIS A 1 100 ? -18.131 -9.440 21.265 1.00 52.91 100 HIS A N 1
ATOM 778 C CA . HIS A 1 100 ? -18.581 -10.513 22.148 1.00 52.91 100 HIS A CA 1
ATOM 779 C C . HIS A 1 100 ? -20.069 -10.722 21.878 1.00 52.91 100 HIS A C 1
ATOM 781 O O . HIS A 1 100 ? -20.891 -9.962 22.376 1.00 52.91 100 HIS A O 1
ATOM 787 N N . ILE A 1 101 ? -20.416 -11.708 21.051 1.00 55.41 101 ILE A N 1
ATOM 788 C CA . ILE A 1 101 ? -21.810 -12.142 20.920 1.00 55.41 101 ILE A CA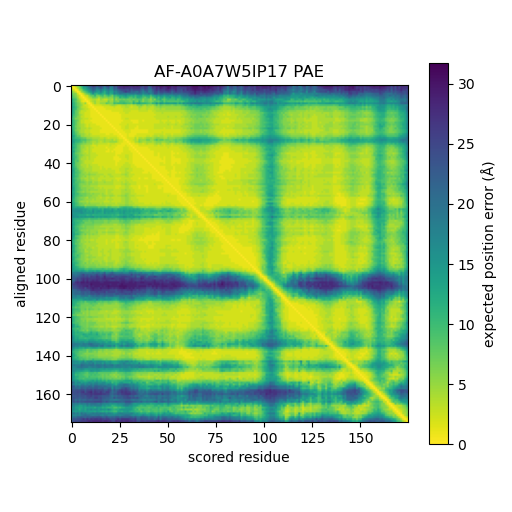 1
ATOM 789 C C . ILE A 1 101 ? -22.054 -13.156 22.041 1.00 55.41 101 ILE A C 1
ATOM 791 O O . ILE A 1 101 ? -21.381 -14.185 22.112 1.00 55.41 101 ILE A O 1
ATOM 795 N N . VAL A 1 102 ? -22.968 -12.833 22.955 1.00 51.31 102 VAL A N 1
ATOM 796 C CA . VAL A 1 102 ? -23.421 -13.737 24.019 1.00 51.31 102 VAL A CA 1
ATOM 797 C C . VAL A 1 102 ? -24.659 -14.466 23.503 1.00 51.31 102 VAL A C 1
ATOM 799 O O . VAL A 1 102 ? -25.775 -14.141 23.884 1.00 51.31 102 VAL A O 1
ATOM 802 N N . GLU A 1 103 ? -24.475 -15.442 22.618 1.00 50.97 103 GLU A N 1
ATOM 803 C CA . GLU A 1 103 ? -25.516 -16.434 22.332 1.00 50.97 103 GLU A CA 1
ATOM 804 C C . GLU A 1 103 ? -24.992 -17.830 22.675 1.00 50.97 103 GLU A C 1
ATOM 806 O O . GLU A 1 103 ? -23.836 -18.183 22.430 1.00 50.97 103 GLU A O 1
ATOM 811 N N . GLN A 1 104 ? -25.828 -18.578 23.390 1.00 52.19 104 GLN A N 1
ATOM 812 C CA . GLN A 1 104 ? -25.490 -19.839 24.033 1.00 52.19 104 GLN A CA 1
ATOM 813 C C . GLN A 1 104 ? -25.061 -20.906 23.002 1.00 52.19 104 GLN A C 1
ATOM 815 O O . GLN A 1 104 ? -25.670 -21.060 21.951 1.00 52.19 104 GLN A O 1
ATOM 820 N N . ALA A 1 105 ? -24.039 -21.683 23.380 1.00 54.09 105 ALA A N 1
ATOM 821 C CA . ALA A 1 105 ? -23.565 -22.949 22.797 1.00 54.09 105 ALA A CA 1
ATOM 822 C C . ALA A 1 105 ? -22.525 -22.951 21.648 1.00 54.09 105 ALA A C 1
ATOM 824 O O . ALA A 1 105 ? -21.845 -23.968 21.514 1.00 54.09 105 ALA A O 1
ATOM 825 N N . LEU A 1 106 ? -22.250 -21.858 20.922 1.00 48.00 106 LEU A N 1
ATOM 826 C CA . LEU A 1 106 ? -21.065 -21.778 20.038 1.00 48.00 106 LEU A CA 1
ATOM 827 C C . LEU A 1 106 ? -20.429 -20.379 20.061 1.00 48.00 106 LEU A C 1
ATOM 829 O O . LEU A 1 106 ? -20.977 -19.417 19.535 1.00 48.00 106 LEU A O 1
ATOM 833 N N . ARG A 1 107 ? -19.232 -20.260 20.655 1.00 50.09 107 ARG A N 1
ATOM 834 C CA . ARG A 1 107 ? -18.423 -19.033 20.577 1.00 50.09 107 ARG A CA 1
ATOM 835 C C . ARG A 1 107 ? -17.748 -18.948 19.208 1.00 50.09 107 ARG A C 1
ATOM 837 O O . ARG A 1 107 ? -16.645 -19.462 19.044 1.00 50.09 107 ARG A O 1
ATOM 844 N N . GLU A 1 108 ? -18.357 -18.254 18.254 1.00 54.59 108 GLU A N 1
ATOM 845 C CA . GLU A 1 108 ? -17.620 -17.737 17.097 1.00 54.59 108 GLU A CA 1
ATOM 846 C C . GLU A 1 108 ? -17.131 -16.312 17.397 1.00 54.59 108 GLU A C 1
ATOM 848 O O . GLU A 1 108 ? -17.917 -15.380 17.567 1.00 54.59 108 GLU A O 1
ATOM 853 N N . GLU A 1 109 ? -15.810 -16.122 17.497 1.00 54.28 109 GLU A N 1
ATOM 854 C CA . GLU A 1 109 ? -15.211 -14.789 17.638 1.00 54.28 109 GLU A CA 1
ATOM 855 C C . GLU A 1 109 ? -15.341 -14.002 16.320 1.00 54.28 109 GLU A C 1
ATOM 857 O O . GLU A 1 109 ? -14.432 -13.988 15.484 1.00 54.28 109 GLU A O 1
ATOM 862 N N . VAL A 1 110 ? -16.463 -13.309 16.122 1.00 65.62 110 VAL A N 1
ATOM 863 C CA . VAL A 1 110 ? -16.656 -12.448 14.948 1.00 65.62 110 VAL A CA 1
ATOM 864 C C . VAL A 1 110 ? -15.998 -11.087 15.198 1.00 65.62 110 VAL A C 1
ATOM 866 O O . VAL A 1 110 ? -16.367 -10.336 16.102 1.00 65.62 110 VAL A O 1
ATOM 869 N N . ARG A 1 111 ? -14.990 -10.736 14.393 1.00 72.44 111 ARG A N 1
ATOM 870 C CA . ARG A 1 111 ? -14.382 -9.394 14.425 1.00 72.44 111 ARG A CA 1
ATOM 871 C C . ARG A 1 111 ? -15.371 -8.346 13.928 1.00 72.44 111 ARG A C 1
ATOM 873 O O . ARG A 1 111 ? -16.163 -8.612 13.023 1.00 72.44 111 ARG A O 1
ATOM 880 N N . MET A 1 112 ? -15.270 -7.128 14.468 1.00 77.88 112 MET A N 1
ATOM 881 C CA . MET A 1 112 ? -16.192 -6.044 14.128 1.00 77.88 112 MET A CA 1
ATOM 882 C C . MET A 1 112 ? -16.224 -5.767 12.619 1.00 77.88 112 MET A C 1
ATOM 884 O O . MET A 1 112 ? -17.301 -5.534 12.092 1.00 77.88 112 MET A O 1
ATOM 888 N N . PHE A 1 113 ? -15.108 -5.890 11.891 1.00 80.81 113 PHE A N 1
ATOM 889 C CA . PHE A 1 113 ? -15.083 -5.781 10.427 1.00 80.81 113 PHE A CA 1
ATOM 890 C C . PHE A 1 113 ? -14.740 -7.116 9.753 1.00 80.81 113 PHE A C 1
ATOM 892 O O . PHE A 1 113 ? -13.640 -7.632 9.967 1.00 80.81 113 PHE A O 1
ATOM 899 N N . PRO A 1 114 ? -15.614 -7.655 8.882 1.00 83.06 114 PRO A N 1
ATOM 900 C CA . PRO A 1 114 ? -15.291 -8.827 8.079 1.00 83.06 114 PRO A CA 1
ATOM 901 C C . PRO A 1 114 ? -14.129 -8.533 7.126 1.00 83.06 114 PRO A C 1
ATOM 903 O O . PRO A 1 114 ? -14.056 -7.447 6.541 1.00 83.06 114 PRO A O 1
ATOM 906 N N . LYS A 1 115 ? -13.262 -9.525 6.883 1.00 85.25 115 LYS A N 1
ATOM 907 C CA . LYS A 1 115 ? -12.154 -9.401 5.915 1.00 85.25 115 LYS A CA 1
ATOM 908 C C . LYS A 1 115 ? -12.624 -8.951 4.529 1.00 85.25 115 LYS A C 1
ATOM 910 O O . LYS A 1 115 ? -11.908 -8.212 3.863 1.00 85.25 115 LYS A O 1
ATOM 915 N N . GLN A 1 116 ? -13.816 -9.370 4.102 1.00 85.88 116 GLN A N 1
ATOM 916 C CA . GLN A 1 116 ? -14.383 -8.977 2.812 1.00 85.88 116 GLN A CA 1
ATOM 917 C C . GLN A 1 116 ? -14.658 -7.46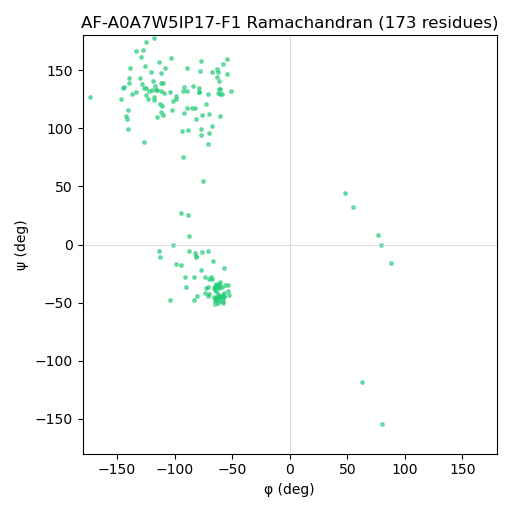7 2.727 1.00 85.88 116 GLN A C 1
ATOM 919 O O . GLN A 1 116 ? -14.223 -6.831 1.773 1.00 85.88 116 GLN A O 1
ATOM 924 N N . ALA A 1 117 ? -15.286 -6.876 3.746 1.00 86.50 117 ALA A N 1
ATOM 925 C CA . ALA A 1 117 ? -15.561 -5.439 3.768 1.00 86.50 117 ALA A CA 1
ATOM 926 C C . ALA A 1 117 ? -14.263 -4.611 3.785 1.00 86.50 117 ALA A C 1
ATOM 928 O O . ALA A 1 117 ? -14.144 -3.610 3.081 1.00 86.50 117 ALA A O 1
ATOM 929 N N . LEU A 1 118 ? -13.254 -5.060 4.544 1.00 89.50 118 LEU A N 1
ATOM 930 C CA . LEU A 1 118 ? -11.923 -4.445 4.532 1.00 89.50 118 LEU A CA 1
ATOM 931 C C . LEU A 1 118 ? -11.272 -4.541 3.147 1.00 89.50 118 LEU A C 1
ATOM 933 O O . LEU A 1 118 ? -10.691 -3.568 2.673 1.00 89.50 118 LEU A O 1
ATOM 937 N N . ARG A 1 119 ? 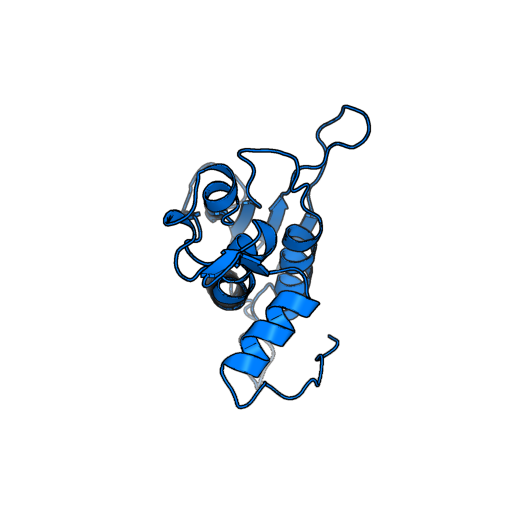-11.390 -5.699 2.487 1.00 90.06 119 ARG A N 1
ATOM 938 C CA . ARG A 1 119 ? -10.832 -5.943 1.153 1.00 90.06 119 ARG A CA 1
ATOM 939 C C . ARG A 1 119 ? -11.426 -4.976 0.138 1.00 90.06 119 ARG A C 1
ATOM 941 O O . ARG A 1 119 ? -10.669 -4.348 -0.591 1.00 90.06 119 ARG A O 1
ATOM 948 N N . GLU A 1 120 ? -12.747 -4.828 0.124 1.00 90.00 120 GLU A N 1
ATOM 949 C CA . GLU A 1 120 ? -13.457 -3.911 -0.774 1.00 90.00 120 GLU A CA 1
ATOM 950 C C . GLU A 1 120 ? -13.078 -2.449 -0.503 1.00 90.00 120 GLU A C 1
ATOM 952 O O . GLU A 1 120 ? -12.713 -1.726 -1.430 1.00 90.00 120 GLU A O 1
ATOM 957 N N . LEU A 1 121 ? -13.069 -2.026 0.767 1.00 89.38 121 LEU A N 1
ATOM 958 C CA . LEU A 1 121 ? -12.697 -0.665 1.164 1.00 89.38 121 LEU A CA 1
ATOM 959 C C . LEU A 1 121 ? -11.275 -0.297 0.713 1.00 89.38 121 LEU A C 1
ATOM 961 O O . LEU A 1 121 ? -11.061 0.755 0.106 1.00 89.38 121 LEU A O 1
ATOM 965 N N . ILE A 1 122 ? -10.303 -1.158 1.017 1.00 90.81 122 ILE A N 1
ATOM 966 C CA . ILE A 1 122 ? -8.889 -0.904 0.728 1.00 90.81 122 ILE A CA 1
ATOM 967 C C . ILE A 1 122 ? -8.637 -0.997 -0.777 1.00 90.81 122 ILE A C 1
ATOM 969 O O . ILE A 1 122 ? -7.980 -0.117 -1.330 1.00 90.81 122 ILE A O 1
ATOM 973 N N . ALA A 1 123 ? -9.176 -2.014 -1.460 1.00 89.62 123 ALA A N 1
ATOM 974 C CA . ALA A 1 123 ? -9.018 -2.158 -2.906 1.00 89.62 123 ALA A CA 1
ATOM 975 C C . ALA A 1 123 ? -9.580 -0.940 -3.648 1.00 89.62 123 ALA A C 1
ATOM 977 O O . ALA A 1 123 ? -8.884 -0.366 -4.486 1.00 89.62 123 ALA A O 1
ATOM 978 N N . ASN A 1 124 ? -10.777 -0.475 -3.273 1.00 87.50 124 ASN A N 1
ATOM 979 C CA . ASN A 1 124 ? -11.361 0.736 -3.843 1.00 87.50 124 ASN A CA 1
ATOM 980 C C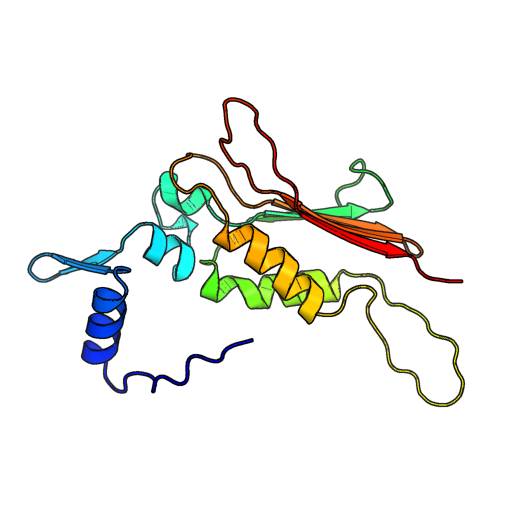 . ASN A 1 124 ? -10.455 1.950 -3.631 1.00 87.50 124 ASN A C 1
ATOM 982 O O . ASN A 1 124 ? -10.250 2.736 -4.551 1.00 87.50 124 ASN A O 1
ATOM 986 N N . ALA A 1 125 ? -9.874 2.118 -2.442 1.00 87.88 125 ALA A N 1
ATOM 987 C CA . ALA A 1 125 ? -8.966 3.232 -2.201 1.00 87.88 125 ALA A CA 1
ATOM 988 C C . ALA A 1 125 ? -7.674 3.148 -3.029 1.00 87.88 125 ALA A C 1
ATOM 990 O O . ALA A 1 125 ? -7.199 4.179 -3.501 1.00 87.88 125 ALA A O 1
ATOM 991 N N . LEU A 1 126 ? -7.119 1.948 -3.225 1.00 88.12 126 LEU A N 1
ATOM 992 C CA . LEU A 1 126 ? -5.874 1.737 -3.967 1.00 88.12 126 LEU A CA 1
ATOM 993 C C . LEU A 1 126 ? -6.036 1.896 -5.486 1.00 88.12 126 LEU A C 1
ATOM 995 O O . LEU A 1 126 ? -5.178 2.499 -6.129 1.00 88.12 126 LEU A O 1
ATOM 999 N N . VAL A 1 127 ? -7.123 1.375 -6.057 1.00 85.12 127 VAL A N 1
ATOM 1000 C CA . VAL A 1 127 ? -7.357 1.398 -7.512 1.00 85.12 127 VAL A CA 1
ATOM 1001 C C . VAL A 1 127 ? -7.720 2.799 -7.999 1.00 85.12 127 VAL A C 1
ATOM 1003 O O . VAL A 1 127 ? -7.283 3.228 -9.061 1.00 85.12 127 VAL A O 1
ATOM 1006 N N . HIS A 1 128 ? -8.481 3.543 -7.205 1.00 81.44 128 HIS A N 1
ATOM 1007 C CA . HIS A 1 128 ? -8.994 4.855 -7.579 1.00 81.44 128 HIS A CA 1
ATOM 1008 C C . HIS A 1 128 ? -8.043 6.014 -7.228 1.00 81.44 128 HIS A C 1
ATOM 1010 O O . HIS A 1 128 ? -8.504 7.118 -6.976 1.00 81.44 128 HIS A O 1
ATOM 1016 N N . GLN A 1 129 ? -6.733 5.805 -7.121 1.00 77.06 129 GLN A N 1
ATOM 1017 C CA . GLN A 1 129 ? -5.807 6.916 -6.865 1.00 77.06 129 GLN A CA 1
ATOM 1018 C C . GLN A 1 129 ? -5.541 7.727 -8.133 1.00 77.06 129 GLN A C 1
ATOM 1020 O O . GLN A 1 129 ? -5.464 7.171 -9.227 1.00 77.06 129 GLN A O 1
ATOM 1025 N N . ASP A 1 130 ? -5.289 9.024 -7.967 1.00 78.06 130 ASP A N 1
ATOM 1026 C CA . ASP A 1 130 ? -4.641 9.808 -9.011 1.00 78.06 130 ASP A CA 1
ATOM 1027 C C . ASP A 1 130 ? -3.116 9.592 -8.963 1.00 78.06 130 ASP A C 1
ATOM 1029 O O . ASP A 1 130 ? -2.411 10.030 -8.043 1.00 78.06 130 ASP A O 1
ATOM 1033 N N . TYR A 1 131 ? -2.597 8.871 -9.958 1.00 77.38 131 TYR A N 1
ATOM 1034 C CA . TYR A 1 131 ? -1.168 8.581 -10.082 1.00 77.38 131 TYR A CA 1
ATOM 1035 C C . TYR A 1 131 ? -0.361 9.730 -10.704 1.00 77.38 131 TYR A C 1
ATOM 1037 O O . TYR A 1 131 ? 0.868 9.678 -10.641 1.00 77.38 131 TYR A O 1
ATOM 1045 N N . SER A 1 132 ? -1.011 10.770 -11.242 1.00 75.62 132 SER A N 1
ATOM 1046 C CA . SER A 1 132 ? -0.334 11.968 -11.762 1.00 75.62 132 SER A CA 1
ATOM 1047 C C . SER A 1 132 ? 0.195 12.869 -10.641 1.00 75.62 132 SER A C 1
ATOM 1049 O O . SER A 1 132 ? 1.212 13.547 -10.796 1.00 75.62 132 SER A O 1
ATOM 1051 N N . LEU A 1 133 ? -0.449 12.827 -9.472 1.00 73.06 133 LEU A N 1
ATOM 1052 C CA . LEU A 1 133 ? -0.074 13.636 -8.322 1.00 73.06 133 LEU A CA 1
ATOM 1053 C C . LEU A 1 133 ? 1.137 13.052 -7.590 1.00 73.06 133 LEU A C 1
ATOM 1055 O O . LEU A 1 133 ? 1.188 11.864 -7.256 1.00 73.06 133 LEU A O 1
ATOM 1059 N N . THR A 1 134 ? 2.127 13.893 -7.296 1.00 70.50 134 THR A N 1
ATOM 1060 C CA . THR A 1 134 ? 3.341 13.483 -6.574 1.00 70.50 134 THR A CA 1
ATOM 1061 C C . THR A 1 134 ? 3.173 13.622 -5.057 1.00 70.50 134 THR A C 1
ATOM 1063 O O . THR A 1 134 ? 2.398 14.438 -4.575 1.00 70.50 134 THR A O 1
ATOM 1066 N N . GLY A 1 135 ? 3.891 12.800 -4.280 1.00 67.31 135 GLY A N 1
ATOM 1067 C CA . GLY A 1 135 ? 3.917 12.903 -2.810 1.00 67.31 135 GLY A CA 1
ATOM 1068 C C . GLY A 1 135 ? 2.685 12.369 -2.073 1.00 67.31 135 GLY A C 1
ATOM 1069 O O . GLY A 1 135 ? 2.594 12.535 -0.862 1.00 67.31 135 GLY A O 1
ATOM 1070 N N . MET A 1 136 ? 1.763 11.716 -2.777 1.00 68.88 136 MET A N 1
ATOM 1071 C CA . MET A 1 136 ? 0.526 11.198 -2.197 1.00 68.88 136 MET A CA 1
ATOM 1072 C C . MET A 1 136 ? 0.563 9.688 -1.992 1.00 68.88 136 MET A C 1
ATOM 1074 O O . MET A 1 136 ? 0.828 8.953 -2.943 1.00 68.88 136 MET A O 1
ATOM 1078 N N . SER A 1 137 ? 0.192 9.249 -0.792 1.00 81.00 137 SER A N 1
ATOM 1079 C CA . SER A 1 137 ? -0.098 7.856 -0.459 1.00 81.00 137 SER A CA 1
ATOM 1080 C C . SER A 1 137 ? -1.572 7.670 -0.114 1.00 81.00 137 SER A C 1
ATOM 1082 O O . SER A 1 137 ? -2.258 8.607 0.301 1.00 81.00 137 SER A O 1
ATOM 1084 N N . VAL A 1 138 ? -2.066 6.438 -0.251 1.00 89.25 138 VAL A N 1
ATOM 1085 C CA . VAL A 1 138 ? -3.329 6.065 0.393 1.00 89.25 138 VAL A CA 1
ATOM 1086 C C . VAL A 1 138 ? -3.099 5.928 1.885 1.00 89.25 138 VAL A C 1
ATOM 1088 O O . VAL A 1 138 ? -2.285 5.118 2.331 1.00 89.25 138 VAL A O 1
ATOM 1091 N N . MET A 1 139 ? -3.837 6.725 2.649 1.00 91.19 139 MET A N 1
ATOM 1092 C CA . MET A 1 139 ? -3.829 6.673 4.100 1.00 91.19 139 MET A CA 1
ATOM 1093 C C . MET A 1 139 ? -5.032 5.874 4.575 1.00 91.19 139 MET A C 1
ATOM 1095 O O . MET A 1 139 ? -6.172 6.180 4.231 1.00 91.19 139 MET A O 1
ATOM 1099 N N . ILE A 1 140 ? -4.776 4.855 5.377 1.00 92.81 140 ILE A N 1
ATOM 1100 C CA . ILE A 1 140 ? -5.790 4.014 5.987 1.00 92.81 140 ILE A CA 1
ATOM 1101 C C . ILE A 1 140 ? -5.766 4.306 7.474 1.00 92.81 140 ILE A C 1
ATOM 1103 O O . ILE A 1 140 ? -4.747 4.130 8.133 1.00 92.81 140 ILE A O 1
ATOM 1107 N N . GLU A 1 141 ? -6.887 4.780 7.988 1.00 92.50 141 GLU A N 1
ATOM 1108 C CA . GLU A 1 141 ? -7.043 5.202 9.368 1.00 92.50 141 GLU A CA 1
ATOM 1109 C C . GLU A 1 141 ? -8.053 4.301 10.070 1.00 92.50 141 GLU A C 1
ATOM 1111 O O . GLU A 1 141 ? -9.147 4.073 9.551 1.00 92.50 141 GLU A O 1
ATOM 1116 N N . MET A 1 142 ? -7.716 3.833 11.267 1.00 90.06 142 MET A N 1
ATOM 1117 C CA . MET A 1 142 ? -8.639 3.139 12.159 1.00 90.06 142 MET A CA 1
ATOM 1118 C C . MET A 1 142 ? -8.795 3.940 13.449 1.00 90.06 142 MET A C 1
ATOM 1120 O O . MET A 1 142 ? -7.817 4.228 14.131 1.00 90.06 142 MET A O 1
ATOM 1124 N N . LEU A 1 143 ? -10.039 4.270 13.780 1.00 88.69 143 LEU A N 1
ATOM 1125 C CA . LEU A 1 143 ? -10.447 4.733 15.102 1.00 88.69 143 LEU A CA 1
ATOM 1126 C C . LEU A 1 143 ? -11.107 3.539 15.783 1.00 88.69 143 LEU A C 1
ATOM 1128 O O . LEU A 1 143 ? -12.117 3.044 15.271 1.00 88.69 143 LEU A O 1
ATOM 1132 N N . ALA A 1 144 ? -10.526 3.046 16.872 1.00 80.06 144 ALA A N 1
ATOM 1133 C CA .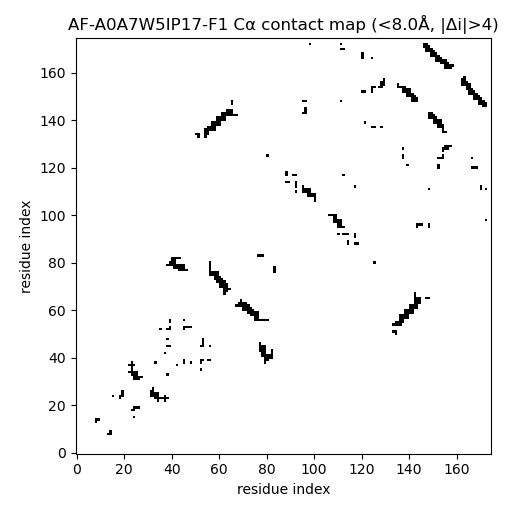 ALA A 1 144 ? -11.019 1.859 17.555 1.00 80.06 144 ALA A CA 1
ATOM 1134 C C . ALA A 1 144 ? -11.335 2.165 19.020 1.00 80.06 144 ALA A C 1
ATOM 1136 O O . ALA A 1 144 ? -10.498 2.632 19.784 1.00 80.06 144 ALA A O 1
ATOM 1137 N N . THR A 1 145 ? -12.569 1.867 19.410 1.00 78.75 145 THR A N 1
ATOM 1138 C CA . THR A 1 145 ? -13.036 1.777 20.796 1.00 78.75 145 THR A CA 1
ATOM 1139 C C . THR A 1 145 ? -13.757 0.440 20.964 1.00 78.75 145 THR A C 1
ATOM 1141 O O . THR A 1 145 ? -14.188 -0.165 19.981 1.00 78.75 145 THR A O 1
ATOM 1144 N N . VAL A 1 146 ? -13.932 -0.018 22.206 1.00 71.06 146 VAL A N 1
ATOM 1145 C CA . VAL A 1 146 ? -14.646 -1.270 22.521 1.00 71.06 146 VAL A CA 1
ATOM 1146 C C . VAL A 1 146 ? -16.050 -1.314 21.900 1.00 71.06 146 VAL A C 1
ATOM 1148 O O . VAL A 1 146 ? -16.442 -2.348 21.371 1.00 71.06 146 VAL A O 1
ATOM 1151 N N . SER A 1 147 ? -16.785 -0.197 21.910 1.00 71.06 147 SER A N 1
ATOM 1152 C CA . SER A 1 147 ? -18.176 -0.128 21.431 1.00 71.06 147 SER A CA 1
ATOM 1153 C C . SER A 1 147 ? -18.346 0.408 20.006 1.00 71.06 147 SER A C 1
ATOM 1155 O O . SER A 1 147 ? -19.401 0.255 19.390 1.00 71.06 147 SER A O 1
ATOM 1157 N N . ARG A 1 148 ? -17.320 1.068 19.464 1.00 75.62 148 ARG A N 1
ATOM 1158 C CA . ARG A 1 148 ? -17.407 1.810 18.204 1.00 75.62 148 ARG A CA 1
ATOM 1159 C C . ARG A 1 148 ? -16.091 1.745 17.465 1.00 75.62 148 ARG A C 1
ATOM 1161 O O . ARG A 1 148 ? -15.065 2.149 18.006 1.00 75.62 148 ARG A O 1
ATOM 1168 N N . SER A 1 149 ? -16.122 1.293 16.216 1.00 82.19 149 SER A N 1
ATOM 1169 C CA . SER A 1 149 ? -14.953 1.386 15.345 1.00 82.19 149 SER A CA 1
ATOM 1170 C C . SER A 1 149 ? -15.301 1.983 13.993 1.00 82.19 149 SER A C 1
ATOM 1172 O O . SER A 1 149 ? -16.359 1.735 13.408 1.00 82.19 149 SER A O 1
ATOM 1174 N N . ARG A 1 150 ? -14.367 2.774 13.467 1.00 86.69 150 ARG A N 1
ATOM 1175 C CA . ARG A 1 150 ? -14.461 3.382 12.143 1.00 86.69 150 ARG A CA 1
ATOM 1176 C C . ARG A 1 150 ? -13.150 3.186 11.411 1.00 86.69 150 ARG A C 1
ATOM 1178 O O . ARG A 1 150 ? -12.092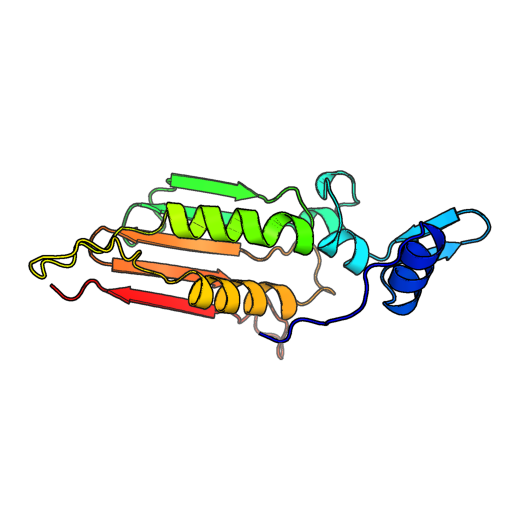 3.509 11.941 1.00 86.69 150 ARG A O 1
ATOM 1185 N N . ILE A 1 151 ? -13.236 2.712 10.177 1.00 86.56 151 ILE A N 1
ATOM 1186 C CA . ILE A 1 151 ? -12.088 2.613 9.282 1.00 86.56 151 ILE A CA 1
ATOM 1187 C C . ILE A 1 151 ? -12.327 3.544 8.106 1.00 86.56 151 ILE A C 1
ATOM 1189 O O . ILE A 1 151 ? -13.413 3.581 7.525 1.00 86.56 151 ILE A O 1
ATOM 1193 N N . ARG A 1 152 ? -11.313 4.331 7.771 1.00 89.25 152 ARG A N 1
ATOM 1194 C CA . ARG A 1 152 ? -11.325 5.264 6.649 1.00 89.25 152 ARG A CA 1
ATOM 1195 C C . ARG A 1 152 ? -10.140 4.961 5.759 1.00 89.25 152 ARG A C 1
ATOM 1197 O O . ARG A 1 152 ? -9.036 4.787 6.251 1.00 89.25 152 ARG A O 1
ATOM 1204 N N . ALA A 1 153 ? -10.366 4.928 4.458 1.00 84.31 153 ALA A N 1
ATOM 1205 C CA . ALA A 1 153 ? -9.305 4.902 3.472 1.00 84.31 153 ALA A CA 1
ATOM 1206 C C . ALA A 1 153 ? -9.397 6.197 2.662 1.00 84.31 153 ALA A C 1
ATOM 1208 O O . ALA A 1 153 ? -10.354 6.438 1.919 1.00 84.31 153 ALA A O 1
ATOM 1209 N N . SER A 1 154 ? -8.416 7.061 2.876 1.00 83.00 154 SER A N 1
ATOM 1210 C CA . SER A 1 154 ? -8.307 8.373 2.263 1.00 83.00 154 SER A CA 1
ATOM 1211 C C . SER A 1 154 ? -7.349 8.283 1.082 1.00 83.00 154 SER A C 1
ATOM 1213 O O . SER A 1 154 ? -6.221 7.802 1.196 1.00 83.00 154 SER A O 1
ATOM 1215 N N . ARG A 1 155 ? -7.821 8.764 -0.061 1.00 74.62 155 ARG A N 1
ATOM 1216 C CA . ARG A 1 155 ? -7.029 9.046 -1.259 1.00 74.62 155 ARG A CA 1
ATOM 1217 C C . ARG A 1 155 ? -7.328 10.482 -1.658 1.00 74.62 155 ARG A C 1
ATOM 1219 O O . ARG A 1 155 ? -8.290 11.044 -1.146 1.00 74.62 155 ARG A O 1
ATOM 1226 N N . LEU A 1 156 ? -6.561 11.071 -2.557 1.00 63.00 156 LEU A N 1
ATOM 1227 C CA . LEU A 1 156 ? -6.862 12.404 -3.072 1.00 63.00 156 LEU A CA 1
ATOM 1228 C C . LEU A 1 156 ? -7.134 12.303 -4.574 1.00 63.00 156 LEU A C 1
ATOM 1230 O O . LEU A 1 156 ? -6.405 11.604 -5.279 1.00 63.00 156 LEU A O 1
ATOM 1234 N N . PHE A 1 157 ? -8.173 12.991 -5.037 1.00 58.47 157 PHE A N 1
ATOM 1235 C CA . PHE A 1 157 ? -8.450 13.228 -6.451 1.00 58.47 157 PHE A CA 1
ATOM 1236 C C . PHE A 1 157 ? -8.475 14.724 -6.742 1.00 58.47 157 PHE A C 1
ATOM 1238 O O . PHE A 1 157 ? -8.928 15.511 -5.909 1.00 58.47 157 PHE A O 1
ATOM 1245 N N . LEU A 1 158 ? -8.076 15.092 -7.958 1.00 48.19 158 LEU A N 1
ATOM 1246 C CA . LEU A 1 158 ? -8.443 16.368 -8.558 1.00 48.19 158 LEU A CA 1
ATOM 1247 C C . LEU A 1 158 ? -9.774 16.201 -9.303 1.00 48.19 158 LEU A C 1
ATOM 1249 O O . LEU A 1 158 ? -9.802 15.736 -10.438 1.00 48.19 158 LEU A O 1
ATOM 1253 N N . LEU A 1 159 ? -10.885 16.598 -8.680 1.00 44.25 159 LEU A N 1
ATOM 1254 C CA . LEU A 1 159 ? -12.134 16.867 -9.395 1.00 44.25 159 LEU A CA 1
ATOM 1255 C C . LEU A 1 159 ? -12.394 18.374 -9.312 1.00 44.25 159 LEU A C 1
ATOM 1257 O O . LEU A 1 159 ? -12.565 18.927 -8.227 1.00 44.25 159 LEU A O 1
ATOM 1261 N N . SER A 1 160 ? -12.343 19.049 -10.466 1.00 45.94 160 SER A N 1
ATOM 1262 C CA . SER A 1 160 ? -12.757 20.453 -10.642 1.00 45.94 160 SER A CA 1
ATOM 1263 C C . SER A 1 160 ? -12.220 21.453 -9.596 1.00 45.94 160 SER A C 1
ATOM 1265 O O . SER A 1 160 ? -12.968 22.286 -9.094 1.00 45.94 160 SER A O 1
ATOM 1267 N N . GLY A 1 161 ? -10.932 21.375 -9.243 1.00 46.12 161 GLY A N 1
ATOM 1268 C CA . GLY A 1 161 ? -10.263 22.376 -8.396 1.00 46.12 161 GLY A CA 1
ATOM 1269 C C . GLY A 1 161 ? -10.514 22.275 -6.884 1.00 46.12 161 GLY A C 1
ATOM 1270 O O . GLY A 1 161 ? -9.919 23.047 -6.138 1.00 46.12 161 GLY A O 1
ATOM 1271 N N . SER A 1 162 ? -11.320 21.315 -6.412 1.00 47.91 162 SER A N 1
ATOM 1272 C CA . SER A 1 162 ? -11.489 21.026 -4.981 1.00 47.91 162 SER A CA 1
ATOM 1273 C C . SER A 1 162 ? -10.890 19.665 -4.625 1.00 47.91 162 SER A C 1
ATOM 1275 O O . SER A 1 162 ? -11.130 18.658 -5.290 1.00 47.91 162 SER A O 1
ATOM 1277 N N . LEU A 1 163 ? -10.102 19.62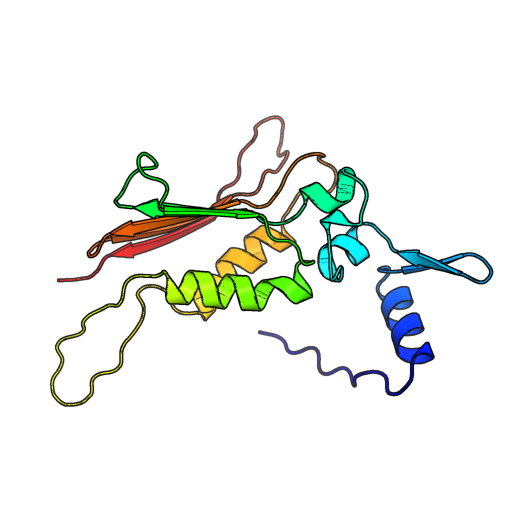9 -3.551 1.00 50.16 163 LEU A N 1
ATOM 1278 C CA . LEU A 1 163 ? -9.536 18.407 -2.992 1.00 50.16 163 LEU A CA 1
ATOM 1279 C C . LEU A 1 163 ? -10.620 17.668 -2.201 1.00 50.16 163 LEU A C 1
ATOM 1281 O O . LEU A 1 163 ? -10.911 18.020 -1.059 1.00 50.16 163 LEU A O 1
ATOM 1285 N N . THR A 1 164 ? -11.257 16.650 -2.781 1.00 56.84 164 THR A N 1
ATOM 1286 C CA . THR A 1 164 ? -12.272 15.864 -2.059 1.00 56.84 164 THR A CA 1
ATOM 1287 C C . THR A 1 164 ? -12.160 14.376 -2.379 1.00 56.84 164 THR A C 1
ATOM 1289 O O . THR A 1 164 ? -12.413 13.979 -3.510 1.00 56.84 164 THR A O 1
ATOM 1292 N N . SER A 1 165 ? -11.832 13.537 -1.382 1.00 62.69 165 SER A N 1
ATOM 1293 C CA . SER A 1 165 ? -12.152 12.094 -1.417 1.00 62.69 165 SER A CA 1
ATOM 1294 C C . SER A 1 165 ? -11.831 11.328 -0.127 1.00 62.69 165 SER A C 1
ATOM 1296 O O . SER A 1 165 ? -10.699 11.317 0.345 1.00 62.69 165 SER A O 1
ATOM 1298 N N . ILE A 1 166 ? -12.826 10.603 0.400 1.00 67.31 166 ILE A N 1
ATOM 1299 C CA . ILE A 1 166 ? -12.741 9.698 1.561 1.00 67.31 166 ILE A CA 1
ATOM 1300 C C . ILE A 1 166 ? -13.678 8.511 1.293 1.00 67.31 166 ILE A C 1
ATOM 1302 O O . ILE A 1 166 ? -14.826 8.726 0.916 1.00 67.31 166 ILE A O 1
ATOM 1306 N N . VAL A 1 167 ? -13.232 7.275 1.534 1.00 77.62 167 VAL A N 1
ATOM 1307 C CA . VAL A 1 167 ? -14.129 6.108 1.659 1.00 77.62 167 VAL A CA 1
ATOM 1308 C C . VAL A 1 167 ? -14.096 5.645 3.110 1.00 77.62 167 VAL A C 1
ATOM 1310 O O . VAL A 1 167 ? -13.030 5.650 3.729 1.00 77.62 167 VAL A O 1
ATOM 1313 N N . HIS A 1 168 ? -15.240 5.275 3.685 1.00 82.00 168 HIS A N 1
ATOM 1314 C CA . HIS A 1 168 ? -15.309 4.869 5.088 1.00 82.00 168 HIS A CA 1
ATOM 1315 C C . HIS A 1 168 ? -16.225 3.665 5.311 1.00 82.00 168 HIS A C 1
ATOM 1317 O O . HIS A 1 168 ? -17.199 3.469 4.594 1.00 82.00 168 HIS A O 1
ATOM 1323 N N . ALA A 1 169 ? -15.912 2.895 6.349 1.00 78.06 169 ALA A N 1
ATOM 1324 C CA . ALA A 1 169 ? -16.757 1.859 6.922 1.00 78.06 169 ALA A CA 1
ATOM 1325 C C . ALA A 1 169 ? -16.896 2.118 8.430 1.00 78.06 169 ALA A C 1
ATOM 1327 O O . ALA A 1 169 ? -15.909 2.402 9.113 1.00 78.06 169 ALA A O 1
ATOM 1328 N N . THR A 1 170 ? -18.116 2.020 8.954 1.00 78.44 170 THR A N 1
ATOM 1329 C CA . THR A 1 170 ? -18.419 2.216 10.380 1.00 78.44 170 THR A CA 1
ATOM 1330 C C . THR A 1 170 ? -19.216 1.019 10.878 1.00 78.44 170 THR A C 1
ATOM 1332 O O . THR A 1 170 ? -20.118 0.561 10.177 1.00 78.44 170 THR A O 1
ATOM 1335 N N . ARG A 1 171 ? -18.901 0.523 12.076 1.00 74.31 171 ARG A N 1
ATOM 1336 C CA . ARG A 1 171 ? -19.736 -0.442 12.796 1.00 74.31 171 ARG A CA 1
ATOM 1337 C C . ARG A 1 171 ? -19.771 -0.094 14.282 1.00 74.31 171 ARG A C 1
ATOM 1339 O O . ARG A 1 171 ? -18.746 0.250 14.870 1.00 74.31 171 ARG A O 1
ATOM 1346 N N . ASP A 1 172 ? -20.963 -0.230 14.847 1.00 69.50 172 ASP A N 1
ATOM 1347 C CA . ASP A 1 172 ? -21.250 -0.051 16.267 1.00 69.50 172 ASP A CA 1
ATOM 1348 C C . ASP A 1 172 ? -21.573 -1.434 16.850 1.00 69.50 172 ASP A C 1
ATOM 1350 O O . ASP A 1 172 ? -22.247 -2.236 16.195 1.00 69.50 172 ASP A O 1
ATOM 1354 N N . SER A 1 173 ? -21.085 -1.741 18.055 1.00 60.41 173 SER A N 1
ATOM 1355 C CA . SER A 1 173 ? -21.550 -2.924 18.779 1.00 60.41 173 SER A CA 1
ATOM 1356 C C . SER A 1 173 ? -22.984 -2.658 19.235 1.00 60.41 173 SER A C 1
ATOM 1358 O O . SER A 1 173 ? -23.201 -1.778 20.067 1.00 60.41 173 SER A O 1
ATOM 1360 N N . GLN A 1 174 ? -23.955 -3.382 18.682 1.00 49.50 174 GLN A N 1
ATOM 1361 C CA . GLN A 1 174 ? -25.306 -3.423 19.239 1.00 49.50 174 GLN A CA 1
ATOM 1362 C C . GLN A 1 174 ? -25.190 -4.156 20.586 1.00 49.50 174 GLN A C 1
ATOM 1364 O O . GLN A 1 174 ? -24.966 -5.366 20.601 1.00 49.50 174 GLN A O 1
ATOM 1369 N N . ILE A 1 175 ? -25.201 -3.399 21.683 1.00 42.75 175 ILE A N 1
ATOM 1370 C CA . ILE A 1 175 ? -25.458 -3.887 23.043 1.00 42.75 175 ILE A CA 1
ATOM 1371 C C . ILE A 1 175 ? -26.875 -3.446 23.376 1.00 42.75 175 ILE A C 1
ATOM 1373 O O . ILE A 1 175 ? -27.174 -2.264 23.082 1.00 42.75 175 ILE A O 1
#

Foldseek 3Di:
DDDPPDDDDPDPVVVVVVCVVVVQWDDDPPDIDGDLLVCLAAPPFQVVDDQLRSLQFEWEWEAEADDPPHTPDIDTDGGRCNVCVVVVLVVVQVPAAWFADPDPDDDDGDGQDDSVNVSVQVVVLSVPADSVDGNWYFYWYWYDDNFWIKIKTDHFDDDPNDTDDIDIDIGGRPD

Secondary structure (DSSP, 8-state):
-----PPPPSSHHHHHHHHHHTTSEEEETTEEEE-HHHHHHH-S-GGGS-HHHHTTS-EEEEEETTSSSEEEEEEE--S-HHHHHHHHHHHHHHHSPBP----TT-----BSS-HHHHHHHHHHHHHT--SSSSS---EEEEEE-SSEEEEEEE---EETTEE--EEEEEEE---